Protein AF-A0A8S8XIV6-F1 (afdb_monomer)

Solvent-accessible surface area (backbone atoms only — not comparable to full-atom values): 5939 Å² total; per-residue (Å²): 134,88,86,82,92,68,84,79,86,79,82,76,83,60,70,67,50,73,68,26,41,55,51,5,49,60,52,33,77,72,57,60,69,31,41,68,44,65,55,60,80,46,31,48,42,43,24,28,39,53,52,39,44,86,41,44,36,23,17,42,54,39,69,44,55,49,74,68,46,60,62,39,43,87,78,18,56,40,9,69,56,36,93,66,64,57,35,39,31,45,32,23,49,97,89,41,80,47,75,52,64,59,85,126

Mean predicted aligned error: 7.49 Å

Foldseek 3Di:
DDDDDDDDDDDDAADADPVLLVLLLVVLVVDAALEEDEDDGHHNRLSVLLNVLPGAQYAYDYEADDPSSVVSDPHHHQQCNPPPPRQWHFYDYPRDTDTDGDDD

Nearest PDB structures (foldseek):
  3eh7-assembly1_A-2  TM=8.993E-01  e=4.175E-06  Porphyromonas gingivalis
  3qdq-assembly1_A  TM=9.285E-01  e=6.630E-06  Clostridium aminobutyricum
  2oas-assembly1_A  TM=8.676E-01  e=2.177E-05  Shewanella oneidensis MR-1
  4n8j-assembly4_D  TM=8.026E-01  e=1.786E-05  Yersinia pestis
  4n8l-assembly2_B  TM=7.811E-01  e=2.177E-05  Yersinia pestis

pLDDT: mean 79.4, std 14.6, range [40.19, 98.25]

Radius of gyration: 15.08 Å; Cα contacts (8 Å, |Δi|>4): 178; chains: 1; bounding box: 33×39×45 Å

Secondary structure (DSSP, 8-state):
------PPPPPPPPPP-HHHHHHHHHHHTTPPTT-EE---SSHHHHHHHHHTTT--SBEEEEEE--HHHHHTTTTTB--TT-SSSTT-EEEEETTEEEEEPPP-

Structure (mmCIF, N/CA/C/O backbone):
data_AF-A0A8S8XIV6-F1
#
_entry.id   AF-A0A8S8X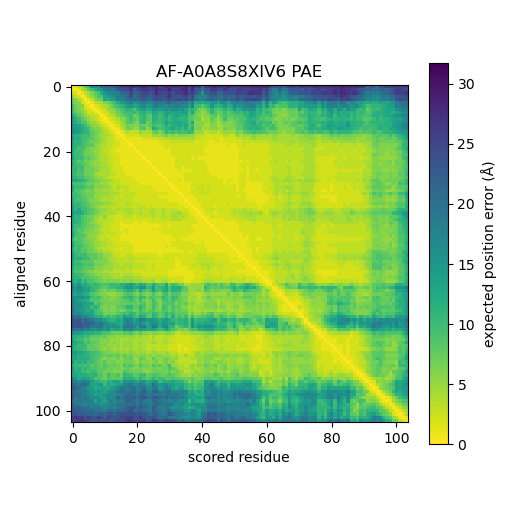IV6-F1
#
loop_
_atom_site.group_PDB
_atom_site.id
_atom_site.type_symbol
_atom_site.label_atom_id
_atom_site.label_alt_id
_atom_site.label_comp_id
_atom_site.label_asym_id
_atom_site.label_entity_id
_atom_site.label_seq_id
_atom_site.pdbx_PDB_ins_code
_atom_site.Cartn_x
_atom_site.Cartn_y
_atom_site.Cartn_z
_atom_site.occupancy
_atom_site.B_iso_or_equiv
_atom_site.auth_seq_id
_atom_site.auth_comp_id
_atom_site.auth_asym_id
_atom_site.auth_atom_id
_atom_site.pdbx_PDB_model_num
ATOM 1 N N . MET A 1 1 ? 6.062 25.547 -33.880 1.00 53.44 1 MET A N 1
ATOM 2 C CA . MET A 1 1 ? 5.540 24.543 -32.927 1.00 53.44 1 MET A CA 1
ATOM 3 C C . MET A 1 1 ? 5.870 23.171 -33.476 1.00 53.44 1 MET A C 1
ATOM 5 O O . MET A 1 1 ? 5.469 22.888 -34.596 1.00 53.44 1 MET A O 1
ATOM 9 N N . VAL A 1 2 ? 6.632 22.359 -32.744 1.00 57.19 2 VAL A N 1
ATOM 10 C CA . VAL A 1 2 ? 6.825 20.945 -33.096 1.00 57.19 2 VAL A CA 1
ATOM 11 C C . VAL A 1 2 ? 5.705 20.172 -32.413 1.00 57.19 2 VAL A C 1
ATOM 13 O O . VAL A 1 2 ? 5.640 20.143 -31.188 1.00 57.19 2 VAL A O 1
ATOM 16 N N . GLY A 1 3 ? 4.783 19.622 -33.200 1.00 60.94 3 GLY A N 1
ATOM 17 C CA . GLY A 1 3 ? 3.761 18.717 -32.690 1.00 60.94 3 GLY A CA 1
ATOM 18 C C . GLY A 1 3 ? 4.367 17.333 -32.505 1.00 60.94 3 GLY A C 1
ATOM 19 O O . GLY A 1 3 ? 4.760 16.706 -33.484 1.00 60.94 3 GLY A O 1
ATOM 20 N N . VAL A 1 4 ? 4.447 16.863 -31.263 1.00 70.56 4 VAL A N 1
ATOM 21 C CA . VAL A 1 4 ? 4.705 15.455 -3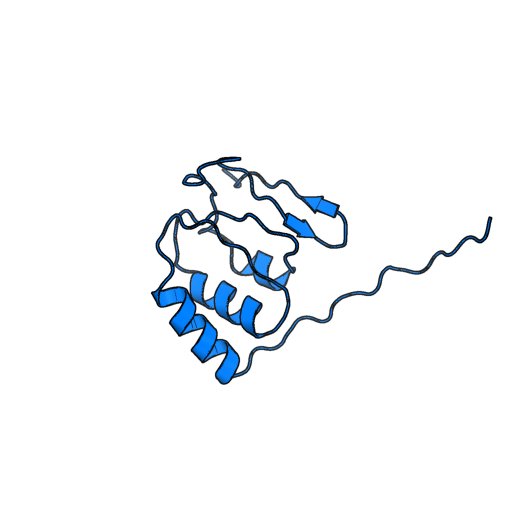0.951 1.00 70.56 4 VAL A CA 1
ATOM 22 C C . VAL A 1 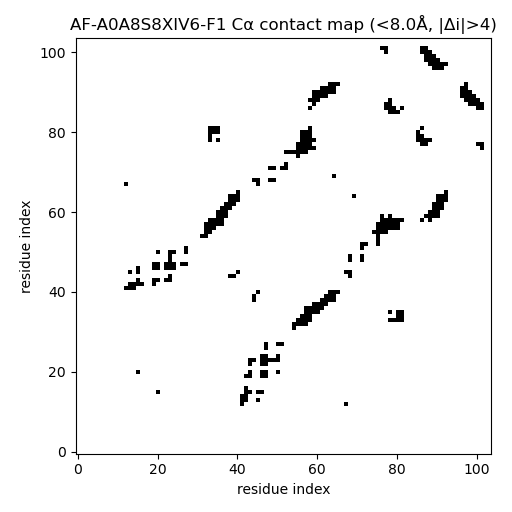4 ? 3.381 14.856 -30.488 1.00 70.56 4 VAL A C 1
ATOM 24 O O . VAL A 1 4 ? 2.806 15.286 -29.493 1.00 70.56 4 VAL A O 1
ATOM 27 N N . ALA A 1 5 ? 2.871 13.903 -31.262 1.00 73.69 5 ALA A N 1
ATOM 28 C CA . ALA A 1 5 ? 1.707 13.097 -30.923 1.00 73.69 5 ALA A CA 1
ATOM 29 C C . ALA A 1 5 ? 2.183 11.652 -30.765 1.00 73.69 5 ALA A C 1
ATOM 31 O O . ALA A 1 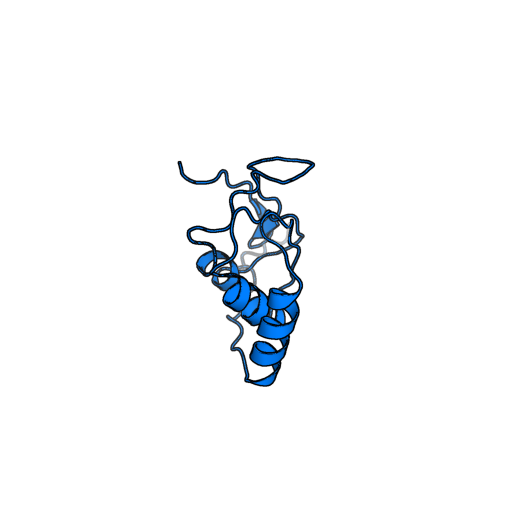5 ? 2.016 10.819 -31.651 1.00 73.69 5 ALA A O 1
ATOM 32 N N . THR A 1 6 ? 2.859 11.378 -29.655 1.00 76.62 6 THR A N 1
ATOM 33 C CA . THR A 1 6 ? 3.222 10.019 -29.248 1.00 76.62 6 THR A CA 1
ATOM 34 C C . THR A 1 6 ? 2.472 9.691 -27.974 1.00 76.62 6 THR A C 1
ATOM 36 O O . THR A 1 6 ? 2.359 10.544 -27.091 1.00 76.62 6 THR A O 1
ATOM 39 N N . LEU 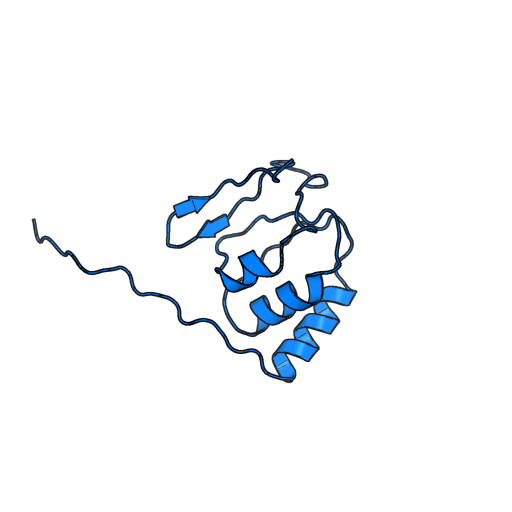A 1 7 ? 1.965 8.464 -27.871 1.00 76.69 7 LEU A N 1
ATOM 40 C CA . LEU A 1 7 ? 1.381 7.992 -26.622 1.00 76.69 7 LEU A CA 1
ATOM 41 C C . LEU A 1 7 ? 2.438 8.064 -25.505 1.00 76.69 7 LEU A C 1
ATOM 43 O O . LEU A 1 7 ? 3.617 7.802 -25.772 1.00 76.69 7 LEU A O 1
ATOM 47 N N . PRO A 1 8 ? 2.049 8.438 -24.274 1.00 72.19 8 PRO A N 1
ATOM 48 C CA . PRO A 1 8 ? 2.951 8.350 -23.138 1.00 72.19 8 PRO A CA 1
ATOM 49 C C . PRO A 1 8 ? 3.402 6.892 -22.944 1.00 72.19 8 PRO A C 1
ATOM 51 O O . PRO A 1 8 ? 2.635 5.970 -23.229 1.00 72.19 8 PRO A O 1
ATOM 54 N N . PRO A 1 9 ? 4.642 6.662 -22.482 1.00 76.00 9 PRO A N 1
ATOM 55 C CA . PRO A 1 9 ? 5.132 5.313 -22.238 1.00 76.00 9 PRO A CA 1
ATOM 56 C C . PRO A 1 9 ? 4.296 4.635 -21.147 1.00 76.00 9 PRO A C 1
ATOM 58 O O . PRO A 1 9 ? 4.088 5.199 -20.073 1.00 76.00 9 PRO A O 1
ATOM 61 N N . GLU A 1 10 ? 3.839 3.414 -21.418 1.00 73.94 10 GLU A N 1
ATOM 62 C CA . GLU A 1 10 ? 3.145 2.593 -20.427 1.00 73.94 10 GLU A CA 1
ATOM 63 C C . GLU A 1 10 ? 4.143 1.858 -19.528 1.00 73.94 10 GLU A C 1
ATOM 65 O O . GLU A 1 10 ? 5.158 1.319 -19.983 1.00 73.94 10 GLU A O 1
ATOM 70 N N . LEU A 1 11 ? 3.832 1.807 -18.233 1.00 68.31 11 LEU A N 1
ATOM 71 C CA . LEU A 1 11 ? 4.553 0.973 -17.282 1.00 68.31 11 LEU A CA 1
ATOM 72 C C . LEU A 1 11 ? 4.083 -0.473 -17.429 1.00 68.31 11 LEU A C 1
ATOM 74 O O . LEU A 1 11 ? 2.889 -0.763 -17.353 1.00 68.31 11 LEU A O 1
ATOM 78 N N . LYS A 1 12 ? 5.031 -1.394 -17.609 1.00 74.06 12 LYS A N 1
ATOM 79 C CA . LYS A 1 12 ? 4.727 -2.826 -17.549 1.00 74.06 12 LYS A CA 1
ATOM 80 C C . LYS A 1 12 ? 4.360 -3.202 -16.108 1.00 74.06 12 LYS A C 1
ATOM 82 O O . LYS A 1 12 ? 5.052 -2.741 -15.196 1.00 74.06 12 LYS A O 1
ATOM 87 N N . PRO A 1 13 ? 3.337 -4.048 -15.893 1.00 71.88 13 PRO A N 1
ATOM 88 C CA . PRO A 1 13 ? 3.040 -4.586 -14.571 1.00 71.88 13 PRO A CA 1
ATOM 89 C C . PRO A 1 13 ? 4.275 -5.268 -13.984 1.00 71.88 13 PRO A C 1
ATOM 91 O O . PRO A 1 13 ? 4.977 -5.991 -14.698 1.00 71.88 13 PRO A O 1
ATOM 94 N N . ALA A 1 14 ? 4.545 -5.044 -12.699 1.00 77.38 14 ALA A N 1
ATOM 95 C CA . ALA A 1 14 ? 5.618 -5.759 -12.035 1.00 77.38 14 ALA A CA 1
ATOM 96 C C . ALA A 1 14 ? 5.170 -7.189 -11.706 1.00 77.38 14 ALA A C 1
ATOM 98 O O . ALA A 1 14 ? 4.015 -7.436 -11.357 1.00 77.38 14 ALA A O 1
ATOM 99 N N . MET A 1 15 ? 6.095 -8.138 -11.840 1.00 84.88 15 MET A N 1
ATOM 100 C CA . MET A 1 15 ? 5.919 -9.484 -11.299 1.00 84.88 15 MET A CA 1
ATOM 101 C C . MET A 1 15 ? 6.634 -9.551 -9.955 1.00 84.88 15 MET A C 1
ATOM 103 O O . MET A 1 15 ? 7.767 -9.078 -9.843 1.00 84.88 15 MET A O 1
ATOM 107 N N . THR A 1 16 ? 5.962 -10.099 -8.948 1.00 89.12 16 THR A N 1
ATOM 108 C CA . THR A 1 16 ? 6.561 -10.372 -7.642 1.00 89.12 16 THR A CA 1
ATOM 109 C C . THR A 1 16 ? 7.395 -11.648 -7.709 1.00 89.12 16 THR A C 1
ATOM 111 O O . THR A 1 16 ? 7.107 -12.552 -8.494 1.00 89.12 16 THR A O 1
ATOM 114 N N . ASP A 1 17 ? 8.459 -11.694 -6.912 1.00 94.62 17 ASP A N 1
ATOM 115 C CA . ASP A 1 17 ? 9.225 -12.901 -6.615 1.00 94.62 17 ASP A CA 1
ATOM 116 C C . ASP A 1 17 ? 9.141 -13.210 -5.110 1.00 94.62 17 ASP A C 1
ATOM 118 O O . ASP A 1 17 ? 8.616 -12.414 -4.326 1.00 94.62 17 ASP A O 1
ATOM 122 N N . GLU A 1 18 ? 9.677 -14.359 -4.695 1.00 97.44 18 GLU A N 1
ATOM 123 C CA . GLU A 1 18 ? 9.633 -14.822 -3.299 1.00 97.44 18 GLU A CA 1
ATOM 124 C C . GLU A 1 18 ? 10.293 -13.825 -2.325 1.00 97.44 18 GLU A C 1
ATOM 126 O O . GLU A 1 18 ? 9.863 -13.657 -1.179 1.00 97.44 18 GLU A O 1
ATOM 131 N N . VAL A 1 19 ? 11.322 -13.107 -2.790 1.00 97.81 19 VAL A N 1
ATOM 132 C CA . VAL A 1 19 ? 12.003 -12.076 -1.999 1.00 97.81 19 VAL A CA 1
ATOM 133 C C . VAL A 1 19 ? 11.076 -10.883 -1.775 1.00 97.81 19 VAL A C 1
ATOM 135 O O . VAL A 1 19 ? 10.941 -10.418 -0.641 1.00 97.81 19 VAL A O 1
ATOM 138 N N . ALA A 1 20 ? 10.418 -10.390 -2.826 1.00 96.75 20 ALA A N 1
ATOM 139 C CA . ALA A 1 20 ? 9.458 -9.298 -2.731 1.00 96.75 20 ALA A CA 1
ATOM 140 C C . ALA A 1 20 ? 8.262 -9.671 -1.847 1.00 96.75 20 ALA A C 1
ATOM 142 O O . ALA A 1 20 ? 7.849 -8.854 -1.025 1.00 96.75 20 ALA A O 1
ATOM 143 N N . GLU A 1 21 ? 7.749 -10.895 -1.963 1.00 96.38 21 GLU A N 1
ATOM 144 C CA . GLU A 1 21 ? 6.648 -11.415 -1.140 1.00 96.38 21 GLU A CA 1
ATOM 145 C C . GLU A 1 21 ? 7.031 -11.470 0.341 1.00 96.38 21 GLU A C 1
ATOM 147 O O . GLU A 1 21 ? 6.336 -10.891 1.177 1.00 96.38 21 GLU A O 1
ATOM 152 N N . THR A 1 22 ? 8.210 -12.012 0.658 1.00 98.25 22 THR A N 1
ATOM 153 C CA . THR A 1 22 ? 8.740 -12.034 2.032 1.00 98.25 22 THR A CA 1
ATOM 154 C C . THR A 1 22 ? 8.895 -10.623 2.612 1.00 98.25 22 THR A C 1
ATOM 156 O O . THR A 1 22 ? 8.636 -10.390 3.796 1.00 98.25 22 THR A O 1
ATOM 159 N N . ILE A 1 23 ? 9.339 -9.655 1.802 1.00 97.81 23 ILE A N 1
ATOM 160 C CA . ILE A 1 23 ? 9.411 -8.248 2.218 1.00 97.81 23 ILE A CA 1
ATOM 161 C C . ILE A 1 23 ? 8.000 -7.703 2.472 1.00 97.81 23 ILE A C 1
ATOM 163 O O . ILE A 1 23 ? 7.782 -7.046 3.489 1.00 97.81 23 ILE A O 1
ATOM 167 N N . GLY A 1 24 ? 7.055 -7.995 1.577 1.00 95.19 24 GLY A N 1
ATOM 168 C CA . GLY A 1 24 ? 5.657 -7.588 1.676 1.00 95.19 24 GLY A CA 1
ATOM 169 C C . GLY A 1 24 ? 5.014 -8.016 2.990 1.00 95.19 24 GLY A C 1
ATOM 170 O O . GLY A 1 24 ? 4.514 -7.167 3.726 1.00 95.19 24 GLY A O 1
ATOM 171 N N . GLU A 1 25 ? 5.109 -9.299 3.332 1.00 96.38 25 GLU A N 1
ATOM 172 C CA . GLU A 1 25 ? 4.557 -9.867 4.569 1.00 96.38 25 GLU A CA 1
ATOM 173 C C . GLU A 1 25 ? 5.146 -9.217 5.825 1.00 96.38 25 GLU A C 1
ATOM 175 O O . GLU A 1 25 ? 4.422 -8.831 6.746 1.00 96.38 25 GLU A O 1
ATOM 180 N N . ARG A 1 26 ? 6.473 -9.040 5.859 1.00 98.06 26 ARG A N 1
ATOM 181 C CA . ARG A 1 26 ? 7.165 -8.417 6.997 1.00 98.06 26 ARG A CA 1
ATOM 182 C C . ARG A 1 26 ? 6.760 -6.964 7.186 1.00 98.06 26 ARG A C 1
ATOM 184 O O . ARG A 1 26 ? 6.617 -6.517 8.321 1.00 98.06 26 ARG A O 1
ATOM 191 N N . VAL A 1 27 ? 6.609 -6.223 6.090 1.00 96.75 27 VAL A N 1
ATOM 192 C CA . VAL A 1 27 ? 6.153 -4.831 6.135 1.00 96.75 27 VAL A CA 1
ATOM 193 C C . VAL A 1 27 ? 4.700 -4.771 6.591 1.00 96.75 27 VAL A C 1
ATOM 195 O O . VAL A 1 27 ? 4.405 -4.000 7.501 1.00 96.75 27 VAL A O 1
ATOM 198 N N . ALA A 1 28 ? 3.820 -5.600 6.028 1.00 93.69 28 ALA A N 1
ATOM 199 C CA . ALA A 1 28 ? 2.405 -5.639 6.388 1.00 93.69 28 ALA A CA 1
ATOM 200 C C . ALA A 1 28 ? 2.197 -5.923 7.883 1.00 93.69 28 ALA A C 1
ATOM 202 O O . ALA A 1 28 ? 1.424 -5.228 8.527 1.00 93.69 28 ALA A O 1
ATOM 203 N N . ALA A 1 29 ? 2.975 -6.831 8.480 1.00 96.50 29 ALA A N 1
ATOM 204 C CA . ALA A 1 29 ? 2.907 -7.125 9.915 1.00 96.50 29 ALA A CA 1
ATOM 205 C C . ALA A 1 29 ? 3.222 -5.923 10.837 1.00 96.50 29 ALA A C 1
ATOM 207 O O . ALA A 1 29 ? 2.895 -5.955 12.023 1.00 96.50 29 ALA A O 1
ATOM 208 N N . MET A 1 30 ? 3.871 -4.874 10.320 1.00 97.38 30 MET A N 1
ATOM 209 C CA . MET A 1 30 ? 4.170 -3.642 11.062 1.00 97.38 30 MET A CA 1
ATOM 210 C C . MET A 1 30 ? 3.146 -2.527 10.819 1.00 97.38 30 MET A C 1
ATOM 212 O O . MET A 1 30 ? 3.196 -1.495 11.492 1.00 97.38 30 MET A O 1
ATOM 216 N N . VAL A 1 31 ? 2.249 -2.691 9.847 1.00 94.50 31 VAL A N 1
ATOM 217 C CA . VAL A 1 31 ? 1.261 -1.680 9.474 1.00 94.50 31 VAL A CA 1
ATOM 218 C C . VAL A 1 31 ? -0.015 -1.911 10.285 1.00 94.50 31 VAL A C 1
ATOM 220 O O . VAL A 1 31 ? -0.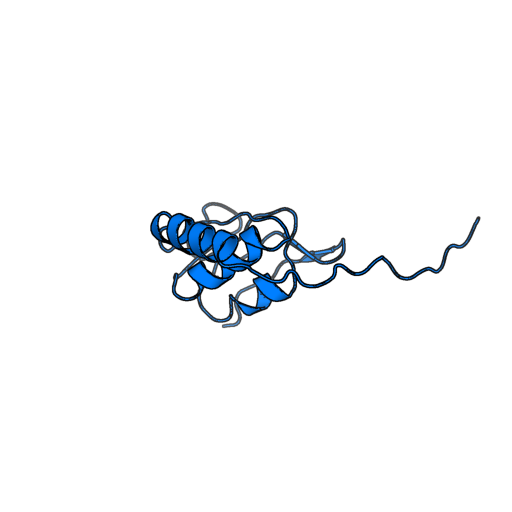615 -2.972 10.193 1.00 94.50 31 VAL A O 1
ATOM 223 N N . PRO A 1 32 ? -0.473 -0.937 11.086 1.00 94.94 32 PRO A N 1
ATOM 224 C CA . PRO A 1 32 ? -1.756 -1.057 11.762 1.00 94.94 32 PRO A CA 1
ATOM 225 C C . PRO A 1 32 ? -2.926 -0.699 10.835 1.00 94.94 32 PRO A C 1
ATOM 227 O O . PRO A 1 32 ? -2.792 0.117 9.916 1.00 94.94 32 PRO A O 1
ATOM 230 N N . ASP A 1 33 ? -4.113 -1.213 11.158 1.00 92.81 33 ASP A N 1
ATOM 231 C CA . ASP A 1 33 ? -5.374 -0.713 10.602 1.00 92.81 33 ASP A CA 1
ATOM 232 C C . ASP A 1 33 ? -5.495 0.806 10.796 1.00 92.81 33 ASP A C 1
ATOM 234 O O . ASP A 1 33 ? -5.173 1.362 11.850 1.00 92.81 33 ASP A O 1
ATOM 238 N N . GLY A 1 34 ? -6.006 1.501 9.782 1.00 91.94 34 GLY A N 1
ATOM 239 C CA . GLY A 1 34 ? -6.117 2.958 9.790 1.00 91.94 34 GLY A CA 1
ATOM 240 C C . GLY A 1 34 ? -4.861 3.724 9.393 1.00 91.94 34 GLY A C 1
ATOM 241 O O . GLY A 1 34 ? -4.910 4.956 9.335 1.00 91.94 34 GLY A O 1
ATOM 242 N N . ALA A 1 35 ? -3.743 3.044 9.131 1.00 93.25 35 ALA A N 1
ATOM 243 C CA . ALA A 1 35 ? -2.514 3.698 8.702 1.00 93.25 35 ALA A CA 1
ATOM 244 C C . ALA A 1 35 ? -2.692 4.431 7.363 1.00 93.25 35 ALA A C 1
ATOM 246 O O . ALA A 1 35 ? -3.436 4.001 6.483 1.00 93.25 35 ALA A O 1
ATOM 247 N N . CYS A 1 36 ? -1.979 5.546 7.193 1.00 90.88 36 CYS A N 1
ATOM 248 C CA . CYS A 1 36 ? -1.914 6.261 5.921 1.00 90.88 36 CYS A CA 1
ATOM 249 C C . CYS A 1 36 ? -0.646 5.844 5.174 1.00 90.88 36 CYS A C 1
ATOM 251 O O . CYS A 1 36 ? 0.461 6.108 5.638 1.00 90.88 36 CYS A O 1
ATOM 253 N N . ILE A 1 37 ? -0.819 5.199 4.024 1.00 89.25 37 ILE A N 1
ATOM 254 C CA . ILE A 1 37 ? 0.259 4.560 3.276 1.00 89.25 37 ILE A CA 1
ATOM 255 C C . ILE A 1 37 ? 0.743 5.456 2.130 1.00 89.25 37 ILE A C 1
ATOM 257 O O . ILE A 1 37 ? -0.040 6.149 1.473 1.00 89.25 37 ILE A O 1
ATOM 261 N N . GLN A 1 38 ? 2.052 5.407 1.889 1.00 89.25 38 GLN A N 1
ATOM 262 C CA . GLN A 1 38 ? 2.712 5.888 0.682 1.00 89.25 38 GLN A CA 1
ATOM 263 C C . GLN A 1 38 ? 3.564 4.750 0.120 1.00 89.25 38 GLN A C 1
ATOM 265 O O . GLN A 1 38 ? 4.369 4.169 0.846 1.00 89.25 38 GLN A O 1
ATOM 270 N N . THR A 1 39 ? 3.438 4.468 -1.176 1.00 87.06 39 THR A N 1
ATOM 271 C CA . THR A 1 39 ? 4.280 3.480 -1.865 1.00 87.06 39 THR A CA 1
ATOM 272 C C . THR A 1 39 ? 4.856 4.052 -3.158 1.00 87.06 39 THR A C 1
ATOM 274 O O . THR A 1 39 ? 4.484 5.143 -3.597 1.00 87.06 39 THR A O 1
ATOM 277 N N . GLY A 1 40 ? 5.793 3.310 -3.752 1.00 84.75 40 GLY A N 1
ATOM 278 C CA . GLY A 1 40 ? 6.216 3.491 -5.141 1.00 84.75 40 GLY A CA 1
ATOM 279 C C . GLY A 1 40 ? 5.537 2.491 -6.082 1.00 84.75 40 GLY A C 1
ATOM 280 O O . GLY A 1 40 ? 4.542 1.865 -5.718 1.00 84.75 40 GLY A O 1
ATOM 281 N N . ILE A 1 41 ? 6.129 2.320 -7.264 1.00 84.19 41 ILE A N 1
ATOM 282 C CA . ILE A 1 41 ? 5.783 1.296 -8.263 1.00 84.19 41 ILE A CA 1
ATOM 283 C C . ILE A 1 41 ? 6.868 0.219 -8.329 1.00 84.19 41 ILE A C 1
ATOM 285 O O . ILE A 1 41 ? 8.038 0.507 -8.071 1.00 84.19 41 ILE A O 1
ATOM 289 N N . GLY A 1 42 ? 6.494 -1.004 -8.700 1.00 87.19 42 GLY A N 1
ATOM 290 C CA . GLY A 1 42 ? 7.421 -2.127 -8.857 1.00 87.19 42 GLY A CA 1
ATOM 291 C C . GLY A 1 42 ? 7.084 -3.328 -7.974 1.00 87.19 42 GLY A C 1
ATOM 292 O O . GLY A 1 42 ? 6.113 -3.308 -7.221 1.00 87.19 42 GLY A O 1
ATOM 293 N N . ALA A 1 43 ? 7.921 -4.367 -8.049 1.00 90.88 43 ALA A N 1
ATOM 294 C CA . ALA A 1 43 ? 7.652 -5.668 -7.432 1.00 90.88 43 ALA A CA 1
ATOM 295 C C . ALA A 1 43 ? 7.455 -5.590 -5.907 1.00 90.88 43 ALA A C 1
ATOM 297 O O . ALA A 1 43 ? 6.466 -6.096 -5.390 1.00 90.88 43 ALA A O 1
ATOM 298 N N . ILE A 1 44 ? 8.348 -4.903 -5.185 1.00 92.75 44 ILE A N 1
ATOM 299 C CA . ILE A 1 44 ? 8.251 -4.777 -3.721 1.00 92.75 44 ILE A CA 1
ATOM 300 C C . ILE A 1 44 ? 7.008 -3.975 -3.296 1.00 92.75 44 ILE A C 1
ATOM 302 O O . ILE A 1 44 ? 6.245 -4.484 -2.478 1.00 92.75 44 ILE A O 1
ATOM 306 N N . PRO A 1 45 ? 6.740 -2.763 -3.834 1.00 90.50 45 PRO A N 1
ATOM 307 C CA . PRO A 1 45 ? 5.492 -2.062 -3.545 1.00 90.50 45 PRO A CA 1
ATOM 308 C C . PRO A 1 45 ? 4.251 -2.905 -3.831 1.00 90.50 45 PRO A C 1
ATOM 310 O O . PRO A 1 45 ? 3.333 -2.922 -3.019 1.00 90.50 45 PRO A O 1
ATOM 313 N N . GLN A 1 46 ? 4.237 -3.643 -4.940 1.00 89.38 46 GLN A N 1
ATOM 314 C CA . GLN A 1 46 ? 3.108 -4.489 -5.304 1.00 89.38 46 GLN A CA 1
ATOM 315 C C . GLN A 1 46 ? 2.911 -5.651 -4.322 1.00 89.38 46 GLN A C 1
ATOM 317 O O . GLN A 1 46 ? 1.779 -5.911 -3.920 1.00 89.38 46 GLN A O 1
ATOM 322 N N . ALA A 1 47 ? 3.993 -6.292 -3.871 1.00 91.94 47 ALA A N 1
ATOM 323 C CA . ALA A 1 47 ? 3.940 -7.322 -2.836 1.00 91.94 47 ALA A CA 1
ATOM 324 C C . ALA A 1 47 ? 3.444 -6.768 -1.489 1.00 91.94 47 ALA A C 1
ATOM 326 O O . ALA A 1 47 ? 2.584 -7.374 -0.859 1.00 91.94 47 ALA A O 1
ATOM 327 N N . ILE A 1 48 ? 3.919 -5.585 -1.076 1.00 92.06 48 ILE A N 1
ATOM 328 C CA . ILE A 1 48 ? 3.437 -4.905 0.137 1.00 92.06 48 ILE A CA 1
ATOM 329 C C . ILE A 1 48 ? 1.934 -4.629 0.029 1.00 92.06 48 ILE A C 1
ATOM 331 O O . ILE A 1 48 ? 1.181 -4.964 0.935 1.00 92.06 48 ILE A O 1
ATOM 335 N N . LEU A 1 49 ? 1.481 -4.042 -1.081 1.00 88.94 49 LEU A N 1
ATOM 336 C CA . LEU A 1 49 ? 0.067 -3.723 -1.284 1.00 88.94 49 LEU A CA 1
ATOM 337 C C . LEU A 1 49 ? -0.812 -4.978 -1.341 1.00 88.94 49 LEU A C 1
ATOM 339 O O . LEU A 1 49 ? -1.936 -4.945 -0.852 1.00 88.94 49 LEU A O 1
ATOM 343 N N . GLY A 1 50 ? -0.307 -6.079 -1.902 1.00 89.06 50 GLY A N 1
ATOM 344 C CA . GLY A 1 50 ? -0.973 -7.382 -1.862 1.00 89.06 50 GLY A CA 1
ATOM 345 C C . GLY A 1 50 ? -1.090 -7.940 -0.442 1.00 89.06 50 GLY A C 1
ATOM 346 O O . GLY A 1 50 ? -2.169 -8.364 -0.043 1.00 89.06 50 GLY A O 1
ATOM 347 N N . ALA A 1 51 ? -0.019 -7.870 0.351 1.00 91.75 51 ALA A N 1
ATOM 348 C CA . ALA A 1 51 ? -0.010 -8.330 1.742 1.00 91.75 51 ALA A CA 1
ATOM 349 C C . ALA A 1 51 ? -0.882 -7.468 2.680 1.00 91.75 51 ALA A C 1
ATOM 351 O O . ALA A 1 51 ? -1.270 -7.912 3.758 1.00 91.75 51 ALA A O 1
ATOM 352 N N . LEU A 1 52 ? -1.219 -6.241 2.272 1.00 90.75 52 LEU A N 1
ATOM 353 C CA . LEU A 1 52 ? -2.127 -5.350 2.999 1.00 90.75 52 LEU A CA 1
ATOM 354 C C . LEU A 1 52 ? -3.615 -5.579 2.674 1.00 90.75 52 LEU A C 1
ATOM 356 O O . LEU A 1 52 ? -4.450 -4.846 3.200 1.00 90.75 52 LEU A O 1
ATOM 360 N N . ALA A 1 53 ? -3.969 -6.565 1.840 1.00 86.75 53 ALA A N 1
ATOM 361 C CA . ALA A 1 53 ? -5.341 -6.762 1.352 1.00 86.75 53 ALA A CA 1
ATOM 362 C C . ALA A 1 53 ? -6.401 -6.904 2.464 1.00 86.75 53 ALA A C 1
ATOM 364 O O . ALA A 1 53 ? -7.530 -6.449 2.283 1.00 86.75 53 ALA A O 1
ATOM 365 N N . ASP A 1 54 ? -6.026 -7.474 3.614 1.00 87.12 54 ASP A N 1
ATOM 366 C CA . ASP A 1 54 ? -6.932 -7.711 4.749 1.00 87.12 54 ASP A CA 1
ATOM 367 C C . ASP A 1 54 ? -6.951 -6.576 5.795 1.00 87.12 54 ASP A C 1
ATOM 369 O O . ASP A 1 54 ? -7.673 -6.658 6.791 1.00 87.12 54 ASP A O 1
ATOM 373 N N . HIS A 1 55 ? -6.167 -5.510 5.597 1.00 89.12 55 HIS A N 1
ATOM 374 C CA . HIS A 1 55 ? -6.141 -4.366 6.512 1.00 89.12 55 HIS A CA 1
ATOM 375 C C . HIS A 1 55 ? -7.346 -3.446 6.294 1.00 89.12 55 HIS A C 1
ATOM 377 O O . HIS A 1 55 ? -7.796 -3.222 5.169 1.00 89.12 55 HIS A O 1
ATOM 383 N N . ASN A 1 56 ? -7.830 -2.838 7.374 1.00 88.81 56 ASN A N 1
ATOM 384 C CA . ASN A 1 56 ? -9.030 -2.008 7.385 1.00 88.81 56 ASN A CA 1
ATOM 385 C C . ASN A 1 56 ? -8.718 -0.523 7.594 1.00 88.81 56 ASN A C 1
ATOM 387 O O . ASN A 1 56 ? -7.765 -0.134 8.270 1.00 88.81 56 ASN A O 1
ATOM 391 N N . ASP A 1 57 ? -9.591 0.329 7.057 1.00 89.50 57 ASP A N 1
ATOM 392 C CA . ASP A 1 57 ? -9.556 1.792 7.181 1.00 89.50 57 ASP A CA 1
ATOM 393 C C . ASP A 1 57 ? -8.268 2.489 6.722 1.00 89.50 57 ASP A C 1
ATOM 395 O O . ASP A 1 57 ? -8.002 3.638 7.092 1.00 89.50 57 ASP A O 1
ATOM 399 N N . LEU A 1 58 ? -7.467 1.829 5.894 1.00 89.75 58 LEU A N 1
ATOM 400 C CA . LEU A 1 58 ? -6.223 2.385 5.392 1.00 89.75 58 LEU A CA 1
ATOM 401 C C . LEU A 1 58 ? -6.470 3.694 4.614 1.00 89.75 58 LEU A C 1
ATOM 403 O O . LEU A 1 58 ? -7.462 3.884 3.904 1.00 89.75 58 LEU A O 1
ATOM 407 N N . GLY A 1 59 ? -5.551 4.640 4.762 1.00 88.69 59 GLY A N 1
ATOM 408 C CA . GLY A 1 59 ? -5.473 5.865 3.977 1.00 88.69 59 GLY A CA 1
ATOM 409 C C . GLY A 1 59 ? -4.402 5.764 2.897 1.00 88.69 59 GLY A C 1
ATOM 410 O O . GLY A 1 59 ? -3.461 4.990 3.023 1.00 88.69 59 GLY A O 1
ATOM 411 N N . MET A 1 60 ? -4.509 6.604 1.865 1.00 86.38 60 MET A N 1
ATOM 412 C CA . MET A 1 60 ? -3.452 6.754 0.860 1.00 86.38 60 MET A CA 1
ATOM 413 C C . MET A 1 60 ? -3.084 8.230 0.725 1.00 86.38 60 MET A C 1
ATOM 415 O O . MET A 1 60 ? -3.961 9.096 0.570 1.00 86.38 60 MET A O 1
ATOM 419 N N . HIS A 1 61 ? -1.788 8.504 0.796 1.00 87.88 61 HIS A N 1
ATOM 420 C CA . HIS A 1 61 ? -1.203 9.802 0.494 1.00 87.88 61 HIS A CA 1
ATOM 421 C C . HIS A 1 61 ? 0.164 9.561 -0.140 1.00 87.88 61 HIS A C 1
ATOM 423 O O . HIS A 1 61 ? 1.113 9.200 0.544 1.00 87.88 61 HIS A O 1
ATOM 429 N N . GLY A 1 62 ? 0.270 9.725 -1.452 1.00 77.62 62 GLY A N 1
ATOM 430 C CA . GLY A 1 62 ? 1.506 9.428 -2.157 1.00 77.62 62 GLY A CA 1
ATOM 431 C C . GLY A 1 62 ? 1.638 10.135 -3.491 1.00 77.62 62 GLY A C 1
ATOM 432 O O . GLY A 1 62 ? 0.738 10.826 -3.957 1.00 77.62 62 GLY A O 1
ATOM 433 N N . GLY A 1 63 ? 2.809 9.955 -4.096 1.00 71.38 63 GLY A N 1
ATOM 434 C CA . GLY A 1 63 ? 3.131 10.518 -5.399 1.00 71.38 63 GLY A CA 1
ATOM 435 C C . GLY A 1 63 ? 2.546 9.707 -6.545 1.00 71.38 63 GLY A C 1
ATOM 436 O O . GLY A 1 63 ? 1.966 1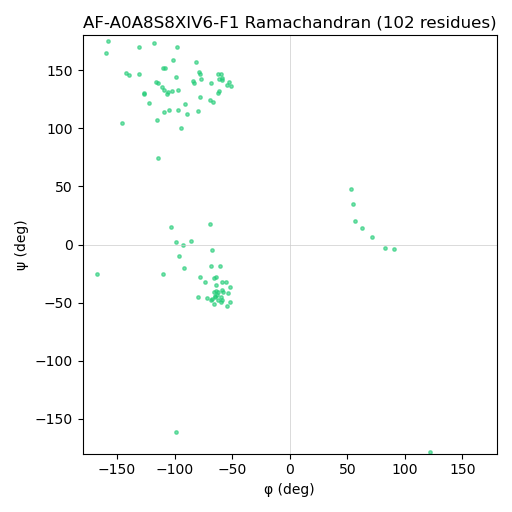0.306 -7.432 1.00 71.38 63 GLY A O 1
ATOM 437 N N . LEU A 1 64 ? 2.654 8.374 -6.533 1.00 74.06 64 LEU A N 1
ATOM 438 C CA . LEU A 1 64 ? 2.239 7.510 -7.643 1.00 74.06 64 LEU A CA 1
ATOM 439 C C . LEU A 1 64 ? 1.601 6.213 -7.128 1.00 74.06 64 LEU A C 1
ATOM 441 O O . LEU A 1 64 ? 2.016 5.700 -6.092 1.00 74.06 64 LEU A O 1
ATOM 445 N N . ILE A 1 65 ? 0.640 5.667 -7.872 1.00 76.06 65 ILE A N 1
ATOM 446 C CA . ILE A 1 65 ? 0.128 4.304 -7.679 1.00 76.06 65 ILE A CA 1
ATOM 447 C C . ILE A 1 65 ? -0.096 3.660 -9.046 1.00 76.06 65 ILE A C 1
ATOM 449 O O . ILE A 1 65 ? -0.480 4.354 -9.993 1.00 76.06 65 ILE A O 1
ATOM 453 N N . ASP A 1 66 ? 0.131 2.355 -9.155 1.00 71.06 66 ASP A N 1
ATOM 454 C CA . ASP A 1 66 ? -0.188 1.602 -10.365 1.00 71.06 66 ASP A CA 1
ATOM 455 C C . ASP A 1 66 ? -1.538 0.874 -10.257 1.00 71.06 66 ASP A C 1
ATOM 457 O O . ASP A 1 66 ? -2.193 0.823 -9.210 1.00 71.06 66 ASP A O 1
ATOM 461 N N . ASP A 1 67 ? -1.988 0.342 -11.392 1.00 72.75 67 ASP A N 1
ATOM 462 C CA . ASP A 1 67 ? -3.279 -0.336 -11.516 1.00 72.75 67 ASP A CA 1
ATOM 463 C C . ASP A 1 67 ? -3.347 -1.634 -10.707 1.00 72.75 67 ASP A C 1
ATOM 465 O O . ASP A 1 67 ? -4.431 -2.039 -10.283 1.00 72.75 67 ASP A O 1
ATOM 469 N N . ALA A 1 68 ? -2.204 -2.291 -10.508 1.00 67.25 68 ALA A N 1
ATOM 470 C CA . ALA A 1 68 ? -2.119 -3.517 -9.733 1.00 67.25 68 ALA A CA 1
ATOM 471 C C . ALA A 1 68 ? -2.297 -3.227 -8.243 1.00 67.25 68 ALA A C 1
ATOM 473 O O . ALA A 1 68 ? -3.145 -3.851 -7.609 1.00 67.25 68 ALA A O 1
ATOM 474 N N . GLY A 1 69 ? -1.607 -2.205 -7.730 1.00 68.75 69 GLY A N 1
ATOM 475 C CA . GLY A 1 69 ? -1.864 -1.651 -6.411 1.00 68.75 69 GLY A CA 1
ATOM 476 C C . GLY A 1 69 ? -3.340 -1.313 -6.255 1.00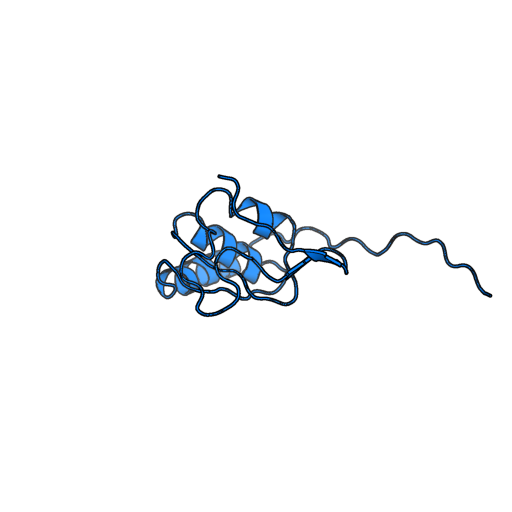 68.75 69 GLY A C 1
ATOM 477 O O . GLY A 1 69 ? -3.973 -1.806 -5.329 1.00 68.75 69 GLY A O 1
ATOM 478 N N . LEU A 1 70 ? -3.920 -0.587 -7.226 1.00 70.88 70 LEU A N 1
ATOM 479 C CA . LEU A 1 70 ? -5.336 -0.198 -7.219 1.00 70.88 70 LEU A CA 1
ATOM 480 C C . LEU A 1 70 ? -6.315 -1.367 -7.007 1.00 70.88 70 LEU A C 1
ATOM 482 O O . LEU A 1 70 ? -7.354 -1.196 -6.367 1.00 70.88 70 LEU A O 1
ATOM 486 N N . ARG A 1 71 ? -6.002 -2.544 -7.559 1.00 68.62 71 ARG A N 1
ATOM 487 C CA . ARG A 1 71 ? -6.845 -3.747 -7.480 1.00 68.62 71 ARG A CA 1
ATOM 488 C C . ARG A 1 71 ? -6.750 -4.465 -6.140 1.00 68.62 71 ARG A C 1
ATOM 490 O O . ARG A 1 71 ? -7.749 -5.049 -5.734 1.00 68.62 71 ARG A O 1
ATOM 497 N N . SER A 1 72 ? -5.626 -4.364 -5.434 1.00 63.84 72 SER A N 1
ATOM 498 C CA . SER A 1 72 ? -5.476 -4.910 -4.078 1.00 63.84 72 SER A CA 1
ATOM 499 C C . SER A 1 72 ? -6.337 -4.172 -3.031 1.00 63.84 72 SER A C 1
ATOM 501 O O . SER A 1 72 ? -6.393 -4.592 -1.882 1.00 63.84 72 SER A O 1
ATOM 503 N N . PHE A 1 73 ? -7.039 -3.088 -3.408 1.00 62.72 73 PHE A N 1
ATOM 504 C CA . PHE A 1 73 ? -7.745 -2.167 -2.499 1.00 62.72 73 PHE A CA 1
ATOM 505 C C . PHE A 1 73 ? -9.269 -2.301 -2.419 1.00 62.72 73 PHE A C 1
ATOM 507 O O . PHE A 1 73 ? -9.927 -1.378 -1.936 1.00 62.72 73 PHE A O 1
ATOM 514 N N . SER A 1 74 ? -9.886 -3.380 -2.895 1.00 57.50 74 SER A N 1
ATOM 515 C CA . SER A 1 74 ? -11.349 -3.425 -3.075 1.00 57.50 74 SER A CA 1
ATOM 516 C C . SER A 1 74 ? -12.212 -3.453 -1.791 1.00 57.50 74 SER A C 1
ATOM 518 O O . SER A 1 74 ? -13.399 -3.751 -1.889 1.00 57.50 74 SER A O 1
ATOM 520 N N . GLY A 1 75 ? -11.687 -3.092 -0.614 1.00 59.00 75 GLY A N 1
ATOM 521 C CA . GLY A 1 75 ? -12.491 -2.955 0.613 1.00 59.00 75 GLY A CA 1
ATOM 522 C C . GLY A 1 75 ? -11.820 -2.249 1.800 1.00 59.00 75 GLY A C 1
ATOM 523 O O . GLY A 1 75 ? -12.522 -1.662 2.617 1.00 59.00 75 GLY A O 1
ATOM 524 N N . GLY A 1 76 ? -10.483 -2.253 1.884 1.00 69.25 76 GLY A N 1
ATOM 525 C CA . GLY A 1 76 ? -9.747 -1.794 3.073 1.00 69.25 76 GLY A CA 1
ATOM 526 C C . GLY A 1 76 ? -9.320 -0.322 3.099 1.00 69.25 76 GLY A C 1
ATOM 527 O O . GLY A 1 76 ? -9.068 0.225 4.170 1.00 69.25 76 GLY A O 1
ATOM 528 N N . ILE A 1 77 ? -9.249 0.356 1.946 1.00 79.31 77 ILE A N 1
ATOM 529 C CA . ILE A 1 77 ? -8.817 1.760 1.860 1.00 79.31 77 ILE A CA 1
ATOM 530 C C . ILE A 1 77 ? -10.035 2.690 1.889 1.00 79.31 77 ILE A C 1
ATOM 532 O O . ILE A 1 77 ? -10.723 2.890 0.890 1.00 79.31 77 ILE A O 1
ATOM 536 N N . THR A 1 78 ? -10.300 3.269 3.060 1.00 82.69 78 THR A N 1
ATOM 537 C CA . THR A 1 78 ? -11.394 4.234 3.268 1.00 82.69 78 THR A CA 1
ATOM 538 C C . THR A 1 78 ? -10.873 5.646 3.515 1.00 82.69 78 THR A C 1
ATOM 540 O O . THR A 1 78 ? -11.577 6.631 3.299 1.00 82.69 78 THR A O 1
ATOM 543 N N . GLY A 1 79 ? -9.643 5.771 4.027 1.00 85.31 79 GLY A N 1
ATOM 544 C CA . GLY A 1 79 ? -9.072 7.042 4.458 1.00 85.31 79 GLY A CA 1
ATOM 545 C C . GLY A 1 79 ? -9.844 7.690 5.609 1.00 85.31 79 GLY A C 1
ATOM 546 O O . GLY A 1 79 ? -9.635 8.876 5.878 1.00 85.31 79 GLY A O 1
ATOM 547 N N . SER A 1 80 ? -10.728 6.944 6.284 1.00 88.12 80 SER A N 1
ATOM 548 C CA . SER A 1 80 ? -11.594 7.428 7.366 1.00 88.12 80 SER A CA 1
ATOM 549 C C . SER A 1 80 ? -10.790 7.892 8.585 1.00 88.12 80 SER A C 1
ATOM 551 O O . SER A 1 80 ? -11.209 8.804 9.297 1.00 88.12 80 SER A O 1
ATOM 553 N N . LYS A 1 81 ? -9.596 7.321 8.781 1.00 90.44 81 LYS A N 1
ATOM 554 C CA . LYS A 1 81 ? -8.691 7.614 9.901 1.00 90.44 81 LYS A CA 1
ATOM 555 C C . LYS A 1 81 ? -7.560 8.586 9.558 1.00 90.44 81 LYS A C 1
ATOM 557 O O . LYS A 1 81 ? -6.760 8.914 10.432 1.00 90.44 81 LYS A O 1
ATOM 562 N N . LYS A 1 82 ? -7.501 9.114 8.327 1.00 88.31 82 LYS A N 1
ATOM 563 C CA . LYS A 1 82 ? -6.495 10.125 7.969 1.00 88.31 82 LYS A CA 1
ATOM 564 C C . LYS A 1 82 ? -6.657 11.388 8.825 1.00 88.31 82 LYS A C 1
ATOM 566 O O . LYS A 1 82 ? -7.776 11.832 9.117 1.00 88.31 82 LYS A O 1
ATOM 571 N N . SER A 1 83 ? -5.522 11.976 9.195 1.00 88.62 83 SER A N 1
ATOM 572 C CA . SER A 1 83 ? -5.442 13.242 9.930 1.00 88.62 83 SER A CA 1
ATOM 573 C C . SER A 1 83 ? -5.787 14.453 9.056 1.00 88.62 83 SER A C 1
ATOM 575 O O . SER A 1 83 ? -6.376 15.408 9.550 1.00 88.62 83 SER A O 1
ATOM 577 N N . ILE A 1 84 ? -5.463 14.392 7.761 1.00 86.06 84 ILE A N 1
ATOM 578 C CA . ILE A 1 84 ? -5.703 15.430 6.747 1.00 86.06 84 ILE A CA 1
ATOM 579 C C . ILE A 1 84 ? -6.352 14.761 5.525 1.00 86.06 84 ILE A C 1
ATOM 581 O O . ILE A 1 84 ? -6.066 13.595 5.248 1.00 86.06 84 ILE A O 1
ATOM 585 N N . ASP A 1 85 ? -7.236 15.467 4.814 1.00 84.94 85 ASP A N 1
ATOM 586 C CA . ASP A 1 85 ? -7.942 14.962 3.623 1.00 84.94 85 ASP A CA 1
ATOM 587 C C . ASP A 1 85 ? -8.669 13.632 3.884 1.00 84.94 85 ASP A C 1
ATOM 589 O O . ASP A 1 85 ? -8.521 12.638 3.167 1.00 84.94 85 ASP A O 1
ATOM 593 N N . ARG A 1 86 ? -9.420 13.593 4.990 1.00 86.19 86 ARG A N 1
ATOM 594 C CA . ARG A 1 86 ? -10.154 12.407 5.440 1.00 86.19 86 ARG A CA 1
ATOM 595 C C . ARG A 1 86 ? -11.192 11.977 4.407 1.00 86.19 86 ARG A C 1
ATOM 597 O O . ARG A 1 86 ? -11.973 12.794 3.930 1.00 86.19 86 ARG A O 1
ATOM 604 N N . GLY A 1 87 ? -11.212 10.684 4.092 1.00 80.25 87 GLY A N 1
ATOM 605 C CA . GLY A 1 87 ? -12.078 10.128 3.049 1.00 80.25 87 GLY A CA 1
ATOM 606 C C . GLY A 1 87 ? -11.667 10.499 1.620 1.00 80.25 87 GLY A C 1
ATOM 607 O O . GLY A 1 87 ? -12.392 10.178 0.683 1.00 80.25 87 GLY A O 1
ATOM 608 N N . PHE A 1 88 ? -10.524 11.167 1.443 1.00 79.69 88 PHE A N 1
ATOM 609 C CA . PHE A 1 88 ? -9.911 11.411 0.145 1.00 79.69 88 PHE A CA 1
ATOM 610 C C . PHE A 1 88 ? -8.565 10.704 0.086 1.00 79.69 88 PHE A C 1
ATOM 612 O O . PHE A 1 88 ? -7.786 10.704 1.040 1.00 79.69 88 PHE A O 1
ATOM 619 N N . HIS A 1 89 ? -8.262 10.120 -1.061 1.00 75.56 89 HIS A N 1
ATOM 620 C CA . HIS A 1 89 ? -6.968 9.510 -1.336 1.00 75.56 89 HIS A CA 1
ATOM 621 C C . HIS A 1 89 ? -6.207 10.430 -2.289 1.00 75.56 89 HIS A C 1
ATOM 623 O O . HIS A 1 89 ? -6.787 10.905 -3.261 1.00 75.56 89 HIS A O 1
ATOM 629 N N . HIS A 1 90 ? -4.946 10.735 -1.976 1.00 74.19 90 HIS A N 1
ATOM 630 C CA . HIS A 1 90 ? -4.112 11.627 -2.788 1.00 74.19 90 HIS A CA 1
ATOM 631 C C . HIS A 1 90 ? -3.041 10.791 -3.476 1.00 74.19 90 HIS A C 1
ATOM 633 O O . HIS A 1 90 ? -2.198 10.214 -2.788 1.00 74.19 90 HIS A O 1
ATOM 639 N N . TRP A 1 91 ? -3.092 10.700 -4.804 1.00 73.31 91 TRP A N 1
ATOM 640 C CA . TRP A 1 91 ? -2.046 10.072 -5.611 1.00 73.31 91 TRP A CA 1
ATOM 641 C C . TRP A 1 91 ? -2.091 10.538 -7.069 1.00 73.31 91 TRP A C 1
ATOM 643 O O . TRP A 1 91 ? -3.092 11.092 -7.531 1.00 73.31 91 TRP A O 1
ATOM 653 N N . ASN A 1 92 ? -1.010 10.289 -7.810 1.00 66.75 92 ASN A N 1
ATOM 654 C CA . ASN A 1 92 ? -0.960 10.464 -9.258 1.00 66.75 92 ASN A CA 1
ATOM 655 C C . ASN A 1 92 ? -1.077 9.101 -9.967 1.00 66.75 92 ASN A C 1
ATOM 657 O O . ASN A 1 92 ? -0.379 8.149 -9.619 1.00 66.75 92 ASN A O 1
ATOM 661 N N . ARG A 1 93 ? -1.941 9.003 -10.979 1.00 63.31 93 ARG A N 1
ATOM 662 C CA . ARG A 1 93 ? -2.011 7.864 -11.907 1.00 63.31 93 ARG A CA 1
ATOM 663 C C . ARG A 1 93 ? -1.819 8.409 -13.317 1.00 63.31 93 ARG A C 1
ATOM 665 O O . ARG A 1 93 ? -2.589 9.264 -13.757 1.00 63.31 93 ARG A O 1
ATOM 672 N N . ASN A 1 94 ? -0.798 7.913 -14.014 1.00 54.94 94 ASN A N 1
ATOM 673 C CA . ASN A 1 94 ? -0.459 8.291 -15.392 1.00 54.94 94 ASN A CA 1
ATOM 674 C C . ASN A 1 94 ? -0.264 9.806 -15.619 1.00 54.94 94 ASN A C 1
ATOM 676 O O . ASN A 1 94 ? -0.616 10.325 -16.673 1.00 54.94 94 ASN A O 1
ATOM 680 N N . GLY A 1 95 ? 0.273 10.535 -14.638 1.00 49.22 95 GLY A N 1
ATOM 681 C CA . GLY A 1 95 ? 0.529 11.977 -14.742 1.00 49.22 95 GLY A CA 1
ATOM 682 C C . GLY A 1 95 ? -0.621 12.883 -14.278 1.00 49.22 95 GLY A C 1
ATOM 683 O O . GLY A 1 95 ? -0.423 14.093 -14.202 1.00 49.22 95 GLY A O 1
ATOM 684 N N . HIS A 1 96 ? -1.777 12.333 -13.894 1.00 44.31 96 HIS A N 1
ATOM 685 C CA . HIS A 1 96 ? -2.921 13.084 -13.377 1.00 44.31 96 HIS A CA 1
ATOM 686 C C . HIS A 1 96 ? -3.150 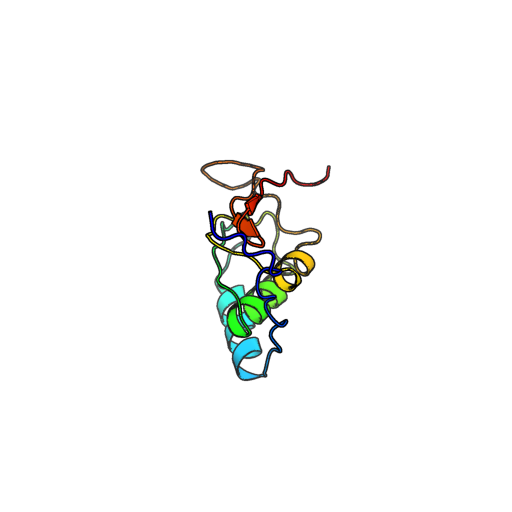12.813 -11.888 1.00 44.31 96 HIS A C 1
ATOM 688 O O . HIS A 1 96 ? -3.121 11.664 -11.452 1.00 44.31 96 HIS A O 1
ATOM 694 N N . ALA A 1 97 ? -3.397 13.865 -11.104 1.00 52.97 97 ALA A N 1
ATOM 695 C CA . ALA A 1 97 ? -3.824 13.723 -9.715 1.00 52.97 97 ALA A CA 1
ATOM 696 C C . ALA A 1 97 ? -5.252 13.165 -9.673 1.00 52.97 97 ALA A C 1
ATOM 698 O O . ALA A 1 97 ? -6.163 13.748 -10.264 1.00 52.97 97 ALA A O 1
ATOM 699 N N . TRP A 1 98 ? -5.443 12.048 -8.977 1.00 55.53 98 TRP A N 1
ATOM 700 C CA . TRP A 1 98 ? -6.759 11.458 -8.763 1.00 55.53 98 TRP A CA 1
ATOM 701 C C . TRP A 1 98 ? -7.165 11.637 -7.308 1.00 55.53 98 TRP A C 1
ATOM 703 O O . TRP A 1 98 ? -6.400 11.350 -6.391 1.00 55.53 98 TRP A O 1
ATOM 713 N N . PHE A 1 99 ? -8.403 12.090 -7.126 1.00 58.59 99 PHE A N 1
ATOM 714 C CA . PHE A 1 99 ? -9.083 12.139 -5.842 1.00 58.59 99 PHE A CA 1
ATOM 715 C C . PHE A 1 99 ? -10.264 11.182 -5.936 1.00 58.59 99 PHE A C 1
ATOM 717 O O . PHE A 1 99 ? -11.240 11.455 -6.633 1.00 58.59 99 PHE A O 1
ATOM 724 N N . MET A 1 100 ? -10.170 10.034 -5.275 1.00 58.22 100 MET A N 1
ATOM 725 C CA . MET A 1 100 ? -11.291 9.102 -5.175 1.00 58.22 100 MET A CA 1
ATOM 726 C C . MET A 1 100 ? -11.856 9.174 -3.771 1.00 58.22 100 MET A C 1
ATOM 728 O O . MET A 1 100 ? -11.120 9.089 -2.788 1.00 58.22 100 MET A O 1
ATOM 732 N N . LYS A 1 101 ? -13.172 9.350 -3.708 1.00 49.16 101 LYS A N 1
ATOM 733 C CA . LYS A 1 101 ? -13.965 9.125 -2.507 1.00 49.16 101 LYS A CA 1
ATOM 734 C C . LYS A 1 101 ? -14.300 7.626 -2.448 1.00 49.16 101 LYS A C 1
ATOM 736 O O . LYS A 1 101 ? -14.595 7.064 -3.509 1.00 49.16 101 LYS A O 1
ATOM 741 N N . PRO A 1 102 ? -14.275 6.977 -1.271 1.00 52.12 102 PRO A N 1
ATOM 742 C CA . PRO A 1 102 ? -14.741 5.603 -1.124 1.00 52.12 102 PRO A CA 1
ATOM 743 C C . PRO A 1 102 ? -16.143 5.458 -1.721 1.00 52.12 102 PRO A C 1
ATOM 745 O O . PRO A 1 102 ? -16.988 6.342 -1.538 1.00 52.12 102 PRO A O 1
ATOM 748 N N . ARG A 1 103 ? -16.383 4.373 -2.466 1.00 46.50 103 ARG A N 1
ATOM 749 C CA . ARG A 1 103 ? -17.743 4.040 -2.907 1.00 46.50 103 ARG A CA 1
ATOM 750 C C . ARG A 1 103 ? -18.547 3.680 -1.655 1.00 46.50 103 ARG A C 1
ATOM 752 O O . ARG A 1 103 ? -18.097 2.837 -0.886 1.00 46.50 103 ARG A O 1
ATOM 759 N N . GLY A 1 104 ? -19.645 4.406 -1.435 1.00 40.19 104 GLY A N 1
ATOM 760 C CA . GLY A 1 104 ? -20.615 4.117 -0.377 1.00 40.19 104 GLY A CA 1
ATOM 761 C C . GLY A 1 104 ? -21.506 2.941 -0.728 1.00 40.19 104 GLY A C 1
ATOM 762 O O . GLY A 1 104 ? -21.585 2.611 -1.935 1.00 40.19 104 GLY A O 1
#

Sequence (104 aa):
MVGVATLPPELKPAMTDEVAETIGERVAAMVPDGACIQTGIGAIPQAILGALADHNDLGMHGGLIDDAGLRSFSGGITGSKKSIDRGFHHWNRNGHAWFMKPRG